Protein AF-A0A168KDW7-F1 (afdb_monomer_lite)

Sequence (76 aa):
MPIESYCTIKFLVQHLRRVHENQSVNRMPLKNLAVVFGPTLLRCHHAGNEEQQMREMIDTVEFIIQQSHILFADYS

pLDDT: mean 90.78, std 9.86, range [57.47, 98.19]

Organism: NCBI:txid747725

Radius of gyration: 13.12 Å; chains: 1; bounding box: 34×23×32 Å

Foldseek 3Di:
DPPVLVVVCLVVLQVVLVVCVCCVPNVDHLLNVLLVCLVVSDDDPDPDDPVVVSVVSSVVSSVCSVCSCVVPVPDD

InterPro domains:
  IPR000198 Rho GTPase-activating protein domain [PF00620] (1-45)
  IPR000198 Rho GTPase-activating protein domain [PS50238] (1-72)
  IPR008936 Rho GTPase activation protein [G3DSA:1.10.555.10] (1-74)
  IPR008936 Rho GTPase activation protein [SSF48350] (1-74)
  IPR050729 Rho GTPase-activating protein [PTHR23176] (1-73)

Structure (mmCIF, N/CA/C/O backbone):
data_AF-A0A168KDW7-F1
#
_entry.id   AF-A0A168KDW7-F1
#
loop_
_atom_site.group_PDB
_atom_site.id
_atom_site.type_symbol
_atom_site.label_atom_id
_atom_site.label_alt_id
_atom_site.label_comp_id
_atom_site.label_asym_id
_atom_site.label_entity_id
_atom_site.label_seq_id
_atom_site.pdbx_PDB_ins_code
_atom_site.Cartn_x
_atom_site.Cartn_y
_atom_site.Cartn_z
_atom_site.occupancy
_atom_site.B_iso_or_equiv
_atom_site.auth_seq_id
_atom_site.auth_comp_id
_atom_site.auth_asym_id
_atom_site.auth_atom_id
_atom_site.pdbx_PDB_model_num
ATOM 1 N N . MET A 1 1 ? 3.485 -3.400 -17.104 1.00 75.62 1 MET A N 1
ATOM 2 C CA . MET A 1 1 ? 3.793 -4.300 -15.970 1.00 75.62 1 MET A CA 1
ATOM 3 C C . MET A 1 1 ? 3.313 -5.697 -16.350 1.00 75.62 1 MET A C 1
ATOM 5 O O . MET A 1 1 ? 2.266 -5.752 -16.988 1.00 75.62 1 MET A O 1
ATOM 9 N N . PRO A 1 2 ? 4.044 -6.784 -16.037 1.00 92.06 2 PRO A N 1
ATOM 10 C CA . PRO A 1 2 ? 3.544 -8.149 -16.237 1.00 92.06 2 PRO A CA 1
ATOM 11 C C . PRO A 1 2 ? 2.183 -8.348 -15.557 1.00 92.06 2 PRO A C 1
ATOM 13 O O . PRO A 1 2 ? 1.934 -7.742 -14.509 1.00 92.06 2 PRO A O 1
ATOM 16 N N . ILE A 1 3 ? 1.302 -9.157 -16.150 1.00 90.00 3 ILE A N 1
ATOM 17 C CA . ILE A 1 3 ? -0.088 -9.308 -15.688 1.00 90.00 3 ILE A CA 1
ATOM 18 C C . ILE A 1 3 ? -0.143 -9.874 -14.263 1.00 90.00 3 ILE A C 1
ATOM 20 O O . ILE A 1 3 ? -0.925 -9.421 -13.432 1.00 90.00 3 ILE A O 1
ATOM 24 N N . GLU A 1 4 ? 0.762 -10.791 -13.939 1.00 93.06 4 GLU A N 1
ATOM 25 C CA . GLU A 1 4 ? 0.885 -11.430 -12.634 1.00 93.06 4 GLU A CA 1
ATOM 26 C C . GLU A 1 4 ? 1.298 -10.412 -11.565 1.00 93.06 4 GLU A C 1
ATOM 28 O O . GLU A 1 4 ? 0.718 -10.361 -10.475 1.00 93.06 4 GLU A O 1
ATOM 33 N N . SER A 1 5 ? 2.269 -9.554 -11.895 1.00 91.12 5 SER A N 1
ATOM 34 C CA . SER A 1 5 ? 2.706 -8.465 -11.019 1.00 91.12 5 SER A CA 1
ATOM 35 C C . SER A 1 5 ? 1.592 -7.441 -10.805 1.00 91.12 5 SER A C 1
ATOM 37 O O . SER A 1 5 ? 1.385 -7.000 -9.676 1.00 91.12 5 SER A O 1
ATOM 39 N N . TYR A 1 6 ? 0.833 -7.109 -11.854 1.00 92.12 6 TYR A N 1
ATOM 40 C CA . TYR A 1 6 ? -0.302 -6.191 -11.759 1.00 92.12 6 TYR A CA 1
ATOM 41 C C . TYR A 1 6 ? -1.400 -6.740 -10.843 1.00 92.12 6 TYR A C 1
ATOM 43 O O . TYR A 1 6 ? -1.815 -6.050 -9.914 1.00 92.12 6 TYR A O 1
ATOM 51 N N . CYS A 1 7 ? -1.823 -7.991 -11.045 1.00 93.00 7 CYS A N 1
ATOM 52 C CA . CYS A 1 7 ? -2.830 -8.645 -10.208 1.00 93.00 7 CYS A CA 1
ATOM 53 C C . CYS A 1 7 ? -2.402 -8.705 -8.736 1.00 93.00 7 CYS A C 1
ATOM 55 O O . CYS A 1 7 ? -3.193 -8.390 -7.845 1.00 93.00 7 CYS A O 1
ATOM 57 N N . THR A 1 8 ? -1.136 -9.049 -8.481 1.00 95.06 8 THR A N 1
ATOM 58 C CA . THR A 1 8 ? -0.580 -9.116 -7.123 1.00 95.06 8 THR A CA 1
ATOM 59 C C . THR A 1 8 ? -0.596 -7.746 -6.446 1.00 95.06 8 THR A C 1
ATOM 61 O O . THR A 1 8 ? -1.081 -7.615 -5.321 1.00 95.06 8 THR A O 1
ATOM 64 N N . ILE A 1 9 ? -0.113 -6.709 -7.138 1.00 94.62 9 ILE A N 1
ATOM 65 C CA . ILE A 1 9 ? -0.082 -5.343 -6.603 1.00 94.62 9 ILE A CA 1
ATOM 66 C C . ILE A 1 9 ? -1.501 -4.815 -6.388 1.00 94.62 9 ILE A C 1
ATOM 68 O O . ILE A 1 9 ? -1.779 -4.275 -5.321 1.00 94.62 9 ILE A O 1
ATOM 72 N N . LYS A 1 10 ? -2.420 -5.024 -7.338 1.00 94.19 10 LYS A N 1
ATOM 73 C CA . LYS A 1 10 ? -3.834 -4.650 -7.195 1.00 94.19 10 LYS A CA 1
ATOM 74 C C . LYS A 1 10 ? -4.430 -5.244 -5.921 1.00 94.19 10 LYS A C 1
ATOM 76 O O . LYS A 1 10 ? -4.967 -4.506 -5.095 1.00 94.19 10 LYS A O 1
ATOM 81 N N . PHE A 1 11 ? -4.308 -6.561 -5.745 1.00 95.38 11 PHE A N 1
ATOM 82 C CA . PHE A 1 11 ? -4.857 -7.258 -4.582 1.00 95.38 11 PHE A CA 1
ATOM 83 C C . PHE A 1 11 ? -4.271 -6.725 -3.270 1.00 95.38 11 PHE A C 1
ATOM 85 O O . PHE A 1 11 ? -5.008 -6.421 -2.327 1.00 95.38 11 PHE A O 1
ATOM 92 N N . LEU A 1 12 ? -2.947 -6.570 -3.221 1.00 96.94 12 LEU A N 1
ATOM 93 C CA . LEU A 1 12 ? -2.250 -6.078 -2.041 1.00 96.94 12 LEU A CA 1
ATOM 94 C C . LEU A 1 12 ? -2.657 -4.643 -1.697 1.00 96.94 12 LEU A C 1
ATOM 96 O O . LEU A 1 12 ? -3.031 -4.368 -0.562 1.00 96.94 12 LEU A O 1
ATOM 100 N N . VAL A 1 13 ? -2.648 -3.729 -2.665 1.00 96.31 13 VAL A N 1
ATOM 101 C CA . VAL A 1 13 ? -2.987 -2.320 -2.436 1.00 96.31 13 VAL A CA 1
ATOM 102 C C . VAL A 1 13 ? -4.447 -2.173 -1.985 1.00 96.31 13 VAL A C 1
ATOM 104 O O . VAL A 1 13 ? -4.733 -1.425 -1.049 1.00 96.31 13 VAL A O 1
ATOM 107 N N . GLN A 1 14 ? -5.373 -2.937 -2.573 1.00 95.69 14 GLN A N 1
ATOM 108 C CA . GLN A 1 14 ? -6.769 -2.986 -2.121 1.00 95.69 14 GLN A CA 1
ATOM 109 C C . GLN A 1 14 ? -6.907 -3.547 -0.696 1.00 95.69 14 GLN A C 1
ATOM 111 O O . GLN A 1 14 ? -7.801 -3.151 0.054 1.00 95.69 14 GLN A O 1
ATOM 116 N N . HIS A 1 15 ? -6.041 -4.477 -0.285 1.00 97.06 15 HIS A N 1
ATOM 117 C CA . HIS A 1 15 ? -5.978 -4.928 1.103 1.00 97.06 15 HIS A CA 1
ATOM 118 C C . HIS A 1 15 ? -5.468 -3.830 2.045 1.00 97.06 15 HIS A C 1
ATOM 120 O O . HIS A 1 15 ? -6.125 -3.548 3.045 1.00 97.06 15 HIS A O 1
ATOM 126 N N . LEU A 1 16 ? -4.368 -3.155 1.703 1.00 97.94 16 LEU A N 1
ATOM 127 C CA . LEU A 1 16 ? -3.805 -2.075 2.523 1.00 97.94 16 LEU A CA 1
ATOM 128 C C . LEU A 1 16 ? -4.786 -0.912 2.705 1.00 97.94 16 LEU A C 1
ATOM 130 O O . LEU A 1 16 ? -4.869 -0.344 3.792 1.00 97.94 16 LEU A O 1
ATOM 134 N N . ARG A 1 17 ? -5.599 -0.605 1.690 1.00 97.19 17 ARG A N 1
ATOM 135 C CA . ARG A 1 17 ? -6.676 0.380 1.833 1.00 97.19 17 ARG A CA 1
ATOM 136 C C . ARG A 1 17 ? -7.709 -0.027 2.884 1.00 97.19 17 ARG A C 1
ATOM 138 O O . ARG A 1 17 ? -8.053 0.790 3.728 1.00 97.19 17 ARG A O 1
ATOM 145 N N . ARG A 1 18 ? -8.156 -1.284 2.892 1.00 97.38 18 ARG A N 1
ATOM 146 C CA . ARG A 1 18 ? -9.089 -1.785 3.919 1.00 97.38 18 ARG A CA 1
ATOM 147 C C . ARG A 1 18 ? -8.475 -1.746 5.319 1.00 97.38 18 ARG A C 1
ATOM 149 O O . ARG A 1 18 ? -9.172 -1.463 6.291 1.00 97.38 18 ARG A O 1
ATOM 156 N N . VAL A 1 19 ? -7.169 -2.000 5.436 1.00 98.19 19 VAL A N 1
ATOM 157 C CA . VAL A 1 19 ? -6.435 -1.825 6.701 1.00 98.19 19 VAL A CA 1
ATOM 158 C C . VAL A 1 19 ? -6.492 -0.361 7.141 1.00 98.19 19 VAL A C 1
ATOM 160 O O . VAL A 1 19 ? -6.861 -0.093 8.283 1.00 98.19 19 VAL A O 1
ATOM 163 N N . HIS A 1 20 ? -6.219 0.578 6.234 1.00 97.56 20 HIS A N 1
ATOM 164 C CA . HIS A 1 20 ? -6.316 2.011 6.510 1.00 97.56 20 HIS A CA 1
ATOM 165 C C . HIS A 1 20 ? -7.733 2.465 6.902 1.00 97.56 20 HIS A C 1
ATOM 167 O O . HIS A 1 20 ? -7.893 3.247 7.835 1.00 97.56 20 HIS A O 1
ATOM 173 N N . GLU A 1 21 ? -8.777 1.957 6.248 1.00 97.56 21 GLU A N 1
ATOM 174 C CA . GLU A 1 21 ? -10.176 2.283 6.574 1.00 97.56 21 GLU A CA 1
ATOM 175 C C . GLU A 1 21 ? -10.542 1.898 8.024 1.00 97.56 21 GLU A C 1
ATOM 177 O O . GLU A 1 21 ? -11.398 2.531 8.636 1.00 97.56 21 GLU A O 1
ATOM 182 N N . ASN A 1 22 ? -9.826 0.934 8.617 1.00 98.00 22 ASN A N 1
ATOM 183 C CA . ASN A 1 22 ? -9.968 0.506 10.013 1.00 98.00 22 ASN A CA 1
ATOM 184 C C . ASN A 1 22 ? -8.935 1.145 10.972 1.00 98.00 22 ASN A C 1
ATOM 186 O O . ASN A 1 22 ? -8.734 0.655 12.090 1.00 98.00 22 ASN A O 1
ATOM 190 N N . GLN A 1 23 ? -8.275 2.238 10.569 1.00 97.88 23 GLN A N 1
ATOM 191 C CA . GLN A 1 23 ? -7.206 2.892 11.342 1.00 97.88 23 GLN A CA 1
ATOM 192 C C . GLN A 1 23 ? -7.610 3.329 12.755 1.00 97.88 23 GLN A C 1
ATOM 194 O O . GLN A 1 23 ? -6.754 3.390 13.635 1.00 97.88 23 GLN A O 1
ATOM 199 N N . SER A 1 24 ? -8.895 3.598 13.007 1.00 97.94 24 SER A N 1
ATOM 200 C CA . SER A 1 24 ? -9.395 3.949 14.344 1.00 97.94 24 SER A CA 1
ATOM 201 C C . SER A 1 24 ? -9.206 2.821 15.366 1.00 97.94 24 SER A C 1
ATOM 203 O O . SER A 1 24 ? -9.071 3.093 16.557 1.00 97.94 24 SER A O 1
ATOM 205 N N . VAL A 1 25 ? -9.148 1.567 14.904 1.00 98.19 25 VAL A N 1
ATOM 206 C CA . VAL A 1 25 ? -8.964 0.374 15.740 1.00 98.19 25 VAL A CA 1
ATOM 207 C C . VAL A 1 25 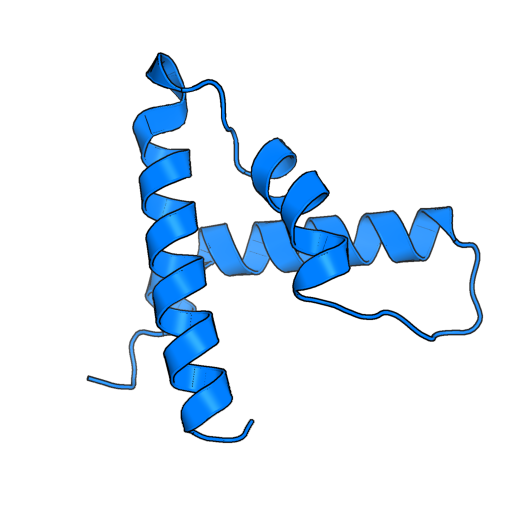? -7.526 -0.135 15.658 1.00 98.19 25 VAL A C 1
ATOM 209 O O . VAL A 1 25 ? -6.885 -0.335 16.687 1.00 98.19 25 VAL A O 1
ATOM 212 N N . ASN A 1 26 ? -6.996 -0.325 14.445 1.00 97.50 26 ASN A N 1
ATOM 213 C CA . ASN A 1 26 ? -5.680 -0.946 14.247 1.00 97.50 26 ASN A CA 1
ATOM 214 C C . ASN A 1 26 ? -4.500 0.042 14.307 1.00 97.50 26 ASN A C 1
ATOM 216 O O . ASN A 1 26 ? -3.353 -0.395 14.332 1.00 97.50 26 ASN A O 1
ATOM 220 N N . ARG A 1 27 ? -4.770 1.356 14.357 1.00 97.56 27 ARG A N 1
ATOM 221 C CA . ARG A 1 27 ? -3.767 2.434 14.422 1.00 97.56 27 ARG A CA 1
ATOM 222 C C . ARG A 1 27 ? -2.798 2.467 13.234 1.00 97.56 27 ARG A C 1
ATOM 224 O O . ARG A 1 27 ? -1.658 2.908 13.374 1.00 97.56 27 ARG A O 1
ATOM 231 N N . MET A 1 28 ? -3.256 2.037 12.060 1.00 97.88 28 MET A N 1
ATOM 232 C CA . MET A 1 28 ? -2.489 2.048 10.813 1.00 97.88 28 MET A CA 1
ATOM 233 C C . MET A 1 28 ? -3.026 3.114 9.841 1.00 97.88 28 MET A C 1
ATOM 235 O O . MET A 1 28 ? -3.764 2.785 8.909 1.00 97.88 28 MET A O 1
ATOM 239 N N . PRO A 1 29 ? -2.674 4.404 10.018 1.00 97.31 29 PRO A N 1
ATOM 240 C CA . PRO A 1 29 ? -2.899 5.413 8.988 1.00 97.31 29 PRO A CA 1
ATOM 241 C C . PRO A 1 29 ? -2.084 5.092 7.724 1.00 97.31 29 PRO A C 1
ATOM 243 O O . PRO A 1 29 ? -1.127 4.312 7.768 1.00 97.31 29 PRO A O 1
ATOM 246 N N . LEU A 1 30 ? -2.427 5.739 6.605 1.00 96.88 30 LEU A N 1
ATOM 247 C CA . LEU A 1 30 ? -1.743 5.562 5.316 1.00 96.88 30 LEU A CA 1
ATOM 248 C C . LEU A 1 30 ? -0.223 5.695 5.436 1.00 96.88 30 LEU A C 1
ATOM 250 O O . LEU A 1 30 ? 0.498 4.838 4.931 1.00 96.88 30 LEU A O 1
ATOM 254 N N . LYS A 1 31 ? 0.259 6.701 6.175 1.00 96.88 31 LYS A N 1
ATOM 255 C CA . LYS A 1 31 ? 1.695 6.926 6.364 1.00 96.88 31 LYS A CA 1
ATOM 256 C C . LYS A 1 31 ? 2.417 5.731 6.987 1.00 96.88 31 LYS A C 1
ATOM 258 O O . LYS A 1 31 ? 3.490 5.368 6.518 1.00 96.88 31 LYS A O 1
ATOM 263 N N . ASN A 1 32 ? 1.823 5.080 7.991 1.00 97.81 32 ASN A N 1
ATOM 264 C CA . ASN A 1 32 ? 2.429 3.909 8.637 1.00 97.81 32 ASN A CA 1
ATOM 265 C C . ASN A 1 32 ? 2.530 2.736 7.659 1.00 97.81 32 ASN A C 1
ATOM 267 O O . ASN A 1 32 ? 3.546 2.047 7.616 1.00 97.81 32 ASN A O 1
ATOM 271 N N . LEU A 1 33 ? 1.494 2.534 6.843 1.00 98.06 33 LEU A N 1
ATOM 272 C CA . LEU A 1 33 ? 1.508 1.517 5.796 1.00 98.06 33 LEU A CA 1
ATOM 273 C C . LEU A 1 33 ? 2.571 1.842 4.740 1.00 98.06 33 LEU A C 1
ATOM 275 O O . LEU A 1 33 ? 3.359 0.974 4.381 1.00 98.06 33 LEU A O 1
ATOM 279 N N . ALA A 1 34 ? 2.659 3.090 4.290 1.00 97.00 34 ALA A N 1
ATOM 280 C CA . ALA A 1 34 ? 3.627 3.506 3.285 1.00 97.00 34 ALA A CA 1
ATOM 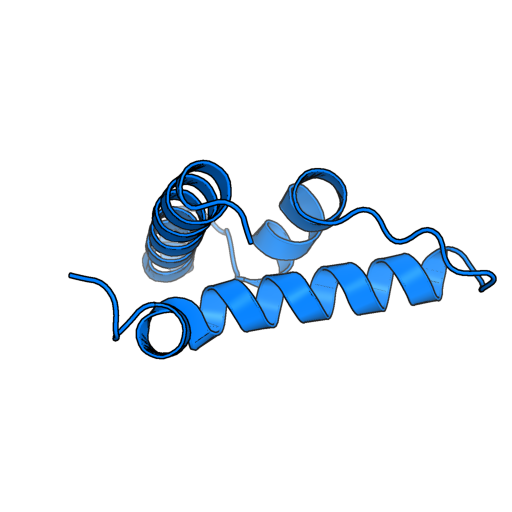281 C C . ALA A 1 34 ? 5.086 3.408 3.765 1.00 97.00 34 ALA A C 1
ATOM 283 O O . ALA A 1 34 ? 5.949 2.998 2.996 1.00 97.00 34 ALA A O 1
ATOM 284 N N . VAL A 1 35 ? 5.367 3.701 5.038 1.00 96.44 35 VAL A N 1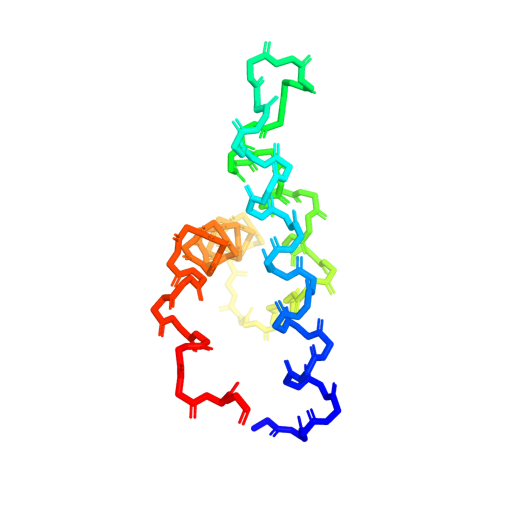
ATOM 285 C CA . VAL A 1 35 ? 6.704 3.527 5.637 1.00 96.44 35 VAL A CA 1
ATOM 286 C C . VAL A 1 35 ? 7.125 2.057 5.651 1.00 96.44 35 VAL A C 1
ATOM 288 O O . VAL A 1 35 ? 8.249 1.738 5.276 1.00 96.44 35 VAL A O 1
ATOM 291 N N . VAL A 1 36 ? 6.227 1.153 6.053 1.00 95.62 36 VAL A N 1
ATOM 292 C CA . VAL A 1 36 ? 6.537 -0.282 6.165 1.00 95.62 36 VAL A CA 1
ATOM 293 C C . VAL A 1 36 ? 6.626 -0.946 4.791 1.00 95.62 36 VAL A C 1
ATOM 295 O O . VAL A 1 36 ? 7.549 -1.713 4.524 1.00 95.62 36 VAL A O 1
ATOM 298 N N . PHE A 1 37 ? 5.672 -0.655 3.906 1.00 95.50 37 PHE A N 1
ATOM 299 C CA . PHE A 1 37 ? 5.571 -1.317 2.607 1.00 95.50 37 PHE A CA 1
ATOM 300 C C . PHE A 1 37 ? 6.374 -0.627 1.504 1.00 95.50 37 PHE A C 1
ATOM 302 O O . PHE A 1 37 ? 6.714 -1.293 0.530 1.00 95.50 37 PHE A O 1
ATOM 309 N N . GLY A 1 38 ? 6.732 0.652 1.658 1.00 93.81 38 GLY A N 1
ATOM 310 C CA . GLY A 1 38 ? 7.563 1.420 0.724 1.00 93.81 38 GLY A CA 1
ATOM 311 C C . GLY A 1 38 ? 8.779 0.637 0.230 1.00 93.81 38 GLY A C 1
ATOM 312 O O . GLY A 1 38 ? 8.817 0.301 -0.954 1.00 93.81 38 GLY A O 1
ATOM 313 N N . PRO A 1 39 ? 9.704 0.240 1.127 1.00 91.44 39 PRO A N 1
ATOM 314 C CA . PRO A 1 39 ? 10.920 -0.492 0.754 1.00 91.44 39 PRO A CA 1
ATOM 315 C C . PRO A 1 39 ? 10.675 -1.877 0.137 1.00 91.44 39 PRO A C 1
ATOM 317 O O . PRO A 1 39 ? 11.556 -2.432 -0.517 1.00 91.44 39 PRO A O 1
ATOM 320 N N . THR A 1 40 ? 9.502 -2.471 0.383 1.00 91.19 40 THR A N 1
ATOM 321 C CA . THR A 1 40 ? 9.151 -3.813 -0.113 1.00 91.19 40 THR A CA 1
ATOM 322 C C . THR A 1 40 ? 8.509 -3.748 -1.500 1.00 91.19 40 TH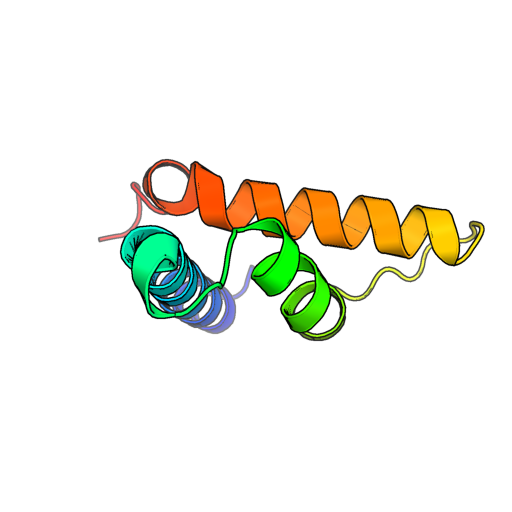R A C 1
ATOM 324 O O . THR A 1 40 ? 8.715 -4.641 -2.318 1.00 91.19 40 THR A O 1
ATOM 327 N N . LEU A 1 41 ? 7.729 -2.698 -1.774 1.00 90.44 41 LEU A N 1
ATOM 328 C CA . LEU A 1 41 ? 7.013 -2.512 -3.038 1.00 90.44 41 LEU A CA 1
ATOM 329 C C . LEU A 1 41 ? 7.839 -1.780 -4.086 1.00 90.44 41 LEU A C 1
ATOM 331 O O . LEU A 1 41 ? 7.686 -2.040 -5.279 1.00 90.44 41 LEU A O 1
ATOM 335 N N . LEU A 1 42 ? 8.695 -0.862 -3.651 1.00 88.88 42 LEU A N 1
ATOM 336 C CA . LEU A 1 42 ? 9.483 -0.013 -4.522 1.00 88.88 42 LEU A CA 1
ATOM 337 C C . LEU A 1 42 ? 10.959 -0.149 -4.168 1.00 88.88 42 LEU A C 1
ATOM 339 O O . LEU A 1 42 ? 11.359 -0.198 -3.009 1.00 88.88 42 LEU A O 1
ATOM 343 N N . ARG A 1 43 ? 11.784 -0.186 -5.209 1.00 79.81 43 ARG A N 1
ATOM 344 C CA . ARG A 1 43 ? 13.239 -0.132 -5.107 1.00 79.81 43 ARG A CA 1
ATOM 345 C C . ARG A 1 43 ? 13.723 1.095 -5.868 1.00 79.81 43 ARG A C 1
ATOM 347 O O . ARG A 1 43 ? 13.925 1.017 -7.079 1.00 79.81 43 ARG A O 1
ATOM 354 N N . CYS A 1 44 ? 13.913 2.214 -5.175 1.00 67.88 44 CYS A N 1
ATOM 355 C CA . CYS A 1 44 ? 14.586 3.375 -5.756 1.00 67.88 44 CYS A CA 1
ATOM 356 C C . CYS A 1 44 ? 16.093 3.102 -5.850 1.00 67.88 44 CYS A C 1
ATOM 358 O O . CYS A 1 44 ? 16.733 2.796 -4.853 1.00 67.88 44 CYS A O 1
ATOM 360 N 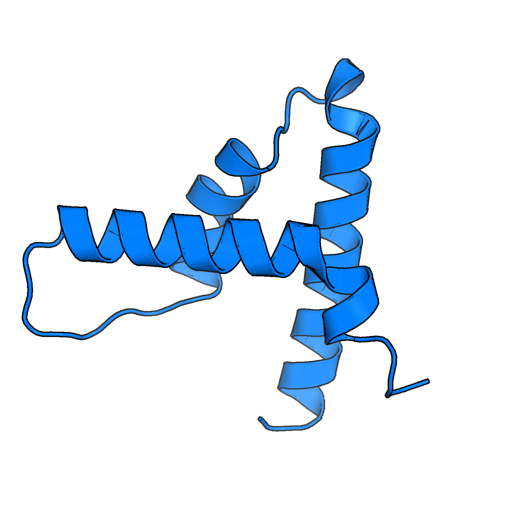N . HIS A 1 45 ? 16.646 3.186 -7.062 1.00 65.75 45 HIS A N 1
ATOM 361 C CA . HIS A 1 45 ? 18.086 3.065 -7.340 1.00 65.75 45 HIS A CA 1
ATOM 362 C C . HIS A 1 45 ? 18.604 4.313 -8.072 1.00 65.75 45 HIS A C 1
ATOM 364 O O . HIS A 1 45 ? 19.377 4.217 -9.024 1.00 65.75 45 HIS A O 1
ATOM 370 N N . HIS A 1 46 ? 18.122 5.500 -7.705 1.00 66.06 46 HIS A N 1
ATOM 371 C CA . HIS A 1 46 ? 18.590 6.746 -8.312 1.00 66.06 46 HIS A CA 1
ATOM 372 C C . HIS A 1 46 ? 19.760 7.348 -7.539 1.00 66.06 46 HIS A C 1
ATOM 374 O O . HIS A 1 46 ? 19.892 7.168 -6.334 1.00 66.06 46 HIS A O 1
ATOM 380 N N . ALA A 1 47 ? 20.632 8.060 -8.253 1.00 63.50 47 ALA A N 1
ATOM 381 C CA . ALA A 1 47 ? 21.706 8.826 -7.641 1.00 63.50 47 ALA A CA 1
ATOM 382 C C . ALA A 1 47 ? 21.097 10.052 -6.935 1.00 63.50 47 ALA A C 1
ATOM 384 O O . ALA A 1 47 ? 20.710 11.021 -7.582 1.00 63.50 47 ALA A O 1
ATOM 385 N N . GLY A 1 48 ? 20.964 9.988 -5.612 1.00 71.06 48 GLY A N 1
ATOM 386 C CA . GLY A 1 48 ? 20.400 11.043 -4.765 1.00 71.06 48 GLY A CA 1
ATOM 387 C C . GLY A 1 48 ? 20.607 10.716 -3.286 1.00 71.06 48 GLY A C 1
ATOM 388 O O . GLY A 1 48 ? 21.019 9.603 -2.965 1.00 71.06 48 GLY A O 1
ATOM 389 N N . ASN A 1 49 ? 20.337 11.656 -2.373 1.00 85.25 49 ASN A N 1
ATOM 390 C CA . ASN A 1 49 ? 20.456 11.359 -0.941 1.00 85.25 49 ASN A CA 1
ATOM 391 C C . ASN A 1 49 ? 19.400 10.313 -0.510 1.00 85.25 49 ASN A C 1
ATOM 393 O O . ASN A 1 49 ? 18.274 10.309 -1.011 1.00 85.25 49 ASN A O 1
ATOM 397 N N . GLU A 1 50 ? 19.778 9.393 0.381 1.00 86.56 50 GLU A N 1
ATOM 398 C CA . GLU A 1 50 ? 18.928 8.257 0.783 1.00 86.56 50 GLU A CA 1
ATOM 399 C C . GLU A 1 50 ? 17.616 8.717 1.434 1.00 86.56 50 GLU A C 1
ATOM 401 O O . GLU A 1 50 ? 16.561 8.117 1.230 1.00 86.56 50 GLU A O 1
ATOM 406 N N . GLU A 1 51 ? 17.653 9.834 2.165 1.00 88.25 51 GLU A N 1
ATOM 407 C CA . GLU A 1 51 ? 16.472 10.397 2.817 1.00 88.25 51 GLU A CA 1
ATOM 408 C C . GLU A 1 51 ? 15.401 10.854 1.822 1.00 88.25 51 GLU A C 1
ATOM 410 O O . GLU A 1 51 ? 14.210 10.632 2.040 1.00 88.25 51 GLU A O 1
ATOM 415 N N . GLN A 1 52 ? 15.805 11.507 0.732 1.00 88.75 52 GLN A N 1
ATOM 416 C CA . GLN A 1 52 ? 14.902 11.984 -0.308 1.00 88.75 52 GLN A CA 1
ATOM 417 C C . GLN A 1 52 ? 14.286 10.807 -1.050 1.00 88.75 52 GLN A C 1
ATOM 419 O O . GLN A 1 52 ? 13.076 10.794 -1.256 1.00 88.75 52 GLN A O 1
ATOM 424 N N . GLN A 1 53 ? 15.089 9.786 -1.358 1.00 88.06 53 GLN A N 1
ATOM 425 C CA . GLN A 1 53 ? 14.588 8.557 -1.971 1.00 88.06 53 GLN A CA 1
ATOM 426 C C . GLN A 1 53 ? 13.547 7.875 -1.081 1.00 88.06 53 GLN A C 1
ATOM 428 O O . GLN A 1 53 ? 12.505 7.435 -1.565 1.00 88.06 53 GLN A O 1
ATOM 433 N N . MET A 1 54 ? 13.802 7.822 0.229 1.00 90.00 54 MET A N 1
ATOM 434 C CA . MET A 1 54 ? 12.855 7.258 1.183 1.00 90.00 54 MET A CA 1
ATOM 435 C C . MET A 1 54 ? 11.556 8.070 1.231 1.00 90.00 54 MET A C 1
ATOM 437 O O . MET A 1 54 ? 10.480 7.477 1.215 1.00 90.00 54 MET A O 1
ATOM 441 N N . ARG A 1 55 ? 11.630 9.408 1.243 1.00 91.81 55 ARG A N 1
ATOM 442 C CA . ARG A 1 55 ? 10.439 10.275 1.210 1.00 91.81 55 ARG A CA 1
ATOM 443 C C . ARG A 1 55 ? 9.606 10.050 -0.049 1.00 91.81 55 ARG A C 1
ATOM 445 O O . ARG A 1 55 ? 8.423 9.755 0.065 1.00 91.81 55 ARG A O 1
ATOM 452 N N . GLU A 1 56 ? 10.230 10.093 -1.222 1.00 91.44 56 GLU A N 1
ATOM 453 C CA . GLU A 1 56 ? 9.553 9.884 -2.509 1.00 91.44 56 GLU A CA 1
ATOM 454 C C . GLU A 1 56 ? 8.884 8.512 -2.593 1.00 91.44 56 GLU A C 1
ATOM 456 O O . GLU A 1 56 ? 7.753 8.382 -3.063 1.00 91.44 56 GLU A O 1
ATOM 461 N N . MET A 1 57 ? 9.563 7.482 -2.091 1.00 92.44 57 MET A N 1
ATOM 462 C CA . MET A 1 57 ? 9.032 6.129 -2.028 1.00 92.44 57 MET A CA 1
ATOM 463 C C . MET A 1 57 ? 7.799 6.039 -1.124 1.00 92.44 57 MET A C 1
ATOM 465 O O . MET A 1 57 ? 6.791 5.452 -1.520 1.00 92.44 57 MET A O 1
ATOM 469 N N . ILE A 1 58 ? 7.865 6.625 0.074 1.00 94.69 58 ILE A N 1
ATOM 470 C CA . ILE A 1 58 ? 6.735 6.651 1.007 1.00 94.69 58 ILE A CA 1
ATOM 471 C C . ILE A 1 58 ? 5.561 7.398 0.370 1.00 94.69 58 ILE A C 1
ATOM 473 O O . ILE A 1 58 ? 4.452 6.873 0.348 1.00 94.69 58 ILE A O 1
ATOM 477 N N . ASP A 1 59 ? 5.797 8.584 -0.186 1.00 95.00 59 ASP A N 1
ATOM 478 C CA . ASP A 1 59 ? 4.738 9.413 -0.766 1.00 95.00 59 ASP A CA 1
ATOM 479 C C . ASP A 1 59 ? 4.089 8.725 -1.981 1.00 95.00 59 ASP A C 1
ATOM 481 O O . ASP A 1 59 ? 2.867 8.751 -2.145 1.00 95.00 59 ASP A O 1
ATOM 485 N N . THR A 1 60 ? 4.882 8.009 -2.785 1.00 95.25 60 THR A N 1
ATOM 486 C CA . THR A 1 60 ? 4.377 7.205 -3.907 1.00 95.25 60 THR A CA 1
ATOM 487 C C . THR A 1 60 ? 3.472 6.070 -3.427 1.00 95.25 60 THR A C 1
ATOM 489 O O . THR A 1 60 ? 2.379 5.881 -3.964 1.00 95.25 60 THR A O 1
ATOM 492 N N . VAL A 1 61 ? 3.885 5.302 -2.412 1.00 96.12 61 VAL A N 1
ATOM 493 C CA . VAL A 1 61 ? 3.062 4.198 -1.886 1.00 96.12 61 VAL A CA 1
ATOM 494 C C . VAL A 1 61 ? 1.803 4.717 -1.198 1.00 96.12 61 VAL A C 1
ATOM 496 O O . VAL A 1 61 ? 0.727 4.150 -1.390 1.00 96.12 61 VAL A O 1
ATOM 499 N N . GLU A 1 62 ? 1.907 5.809 -0.446 1.00 97.19 62 GLU A N 1
ATOM 500 C CA . GLU A 1 62 ? 0.768 6.486 0.173 1.00 97.19 62 GLU A CA 1
ATOM 501 C C . GLU A 1 62 ? -0.277 6.880 -0.880 1.00 97.19 62 GLU A C 1
ATOM 503 O O . GLU A 1 62 ? -1.451 6.514 -0.758 1.00 97.19 62 GLU A O 1
ATOM 508 N N . PHE A 1 63 ? 0.166 7.507 -1.973 1.00 96.75 63 PHE A N 1
ATOM 509 C CA . PHE A 1 63 ? -0.694 7.867 -3.096 1.00 96.75 63 PHE A CA 1
ATOM 510 C C . PHE A 1 63 ? -1.353 6.644 -3.749 1.00 96.75 63 PHE A C 1
ATOM 512 O O . PHE A 1 63 ? -2.564 6.648 -3.987 1.00 96.75 63 PHE A O 1
ATOM 519 N N . ILE A 1 64 ? -0.589 5.576 -4.004 1.00 96.25 64 ILE A N 1
ATOM 520 C CA . ILE A 1 64 ? -1.105 4.346 -4.624 1.00 96.25 64 ILE A CA 1
ATOM 521 C C . ILE A 1 64 ? -2.210 3.712 -3.766 1.00 96.25 64 ILE A C 1
ATOM 523 O O . ILE A 1 64 ? -3.244 3.302 -4.299 1.00 96.25 64 ILE A O 1
ATOM 527 N N . ILE A 1 65 ? -2.036 3.650 -2.441 1.00 96.81 65 ILE A N 1
ATOM 528 C CA . ILE A 1 65 ? -3.055 3.098 -1.535 1.00 96.81 65 ILE A CA 1
ATOM 529 C C . ILE A 1 65 ? -4.295 3.998 -1.509 1.00 96.81 65 ILE A C 1
ATOM 531 O O . ILE A 1 65 ? -5.419 3.498 -1.657 1.00 96.81 65 ILE A O 1
ATOM 535 N N . GLN A 1 66 ? -4.108 5.315 -1.390 1.00 96.62 66 GLN A N 1
ATOM 536 C CA . GLN A 1 66 ? -5.201 6.287 -1.342 1.00 96.62 66 GLN A CA 1
ATOM 537 C C . GLN A 1 66 ? -6.045 6.265 -2.626 1.00 96.62 66 GLN A C 1
ATOM 539 O O . GLN A 1 66 ? -7.275 6.205 -2.573 1.00 96.62 66 GLN A O 1
ATOM 544 N N . GLN A 1 67 ? -5.395 6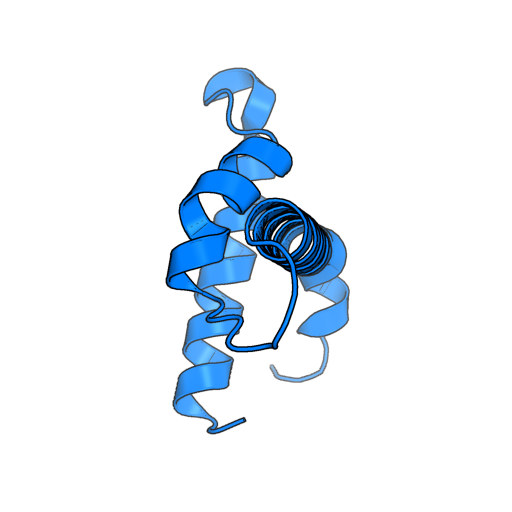.236 -3.791 1.00 96.00 67 GLN A N 1
ATOM 545 C CA . GLN A 1 67 ? -6.055 6.292 -5.098 1.00 96.00 67 GLN A CA 1
ATOM 546 C C . GLN A 1 67 ? -6.361 4.918 -5.701 1.00 96.00 67 GLN A C 1
ATOM 548 O O . GLN A 1 67 ? -6.850 4.833 -6.823 1.00 96.00 67 GLN A O 1
ATOM 553 N N . SER A 1 68 ? -6.182 3.837 -4.942 1.00 94.50 68 SER A N 1
ATOM 554 C CA . SER A 1 68 ? -6.362 2.448 -5.394 1.00 94.50 68 SER A CA 1
ATOM 555 C C . SER A 1 68 ? -7.665 2.164 -6.153 1.00 94.50 68 SER A C 1
ATOM 557 O O . SER A 1 68 ? -7.646 1.491 -7.177 1.00 94.50 68 SER A O 1
ATOM 559 N N . HIS A 1 69 ? -8.795 2.709 -5.702 1.00 90.88 69 HIS A N 1
ATOM 560 C CA . HIS A 1 69 ? -10.083 2.592 -6.397 1.00 90.88 69 HIS A CA 1
ATOM 561 C C . HIS A 1 69 ? -10.087 3.128 -7.839 1.00 90.88 69 HIS A C 1
ATOM 563 O O . HIS A 1 69 ? -10.768 2.559 -8.680 1.00 90.88 69 HIS A O 1
ATOM 569 N N . ILE A 1 70 ? -9.330 4.192 -8.121 1.00 92.88 70 ILE A N 1
ATOM 570 C CA . ILE A 1 70 ? -9.223 4.806 -9.449 1.00 92.88 70 ILE A CA 1
ATOM 571 C C . ILE A 1 70 ? -8.144 4.083 -10.258 1.00 92.88 70 ILE A C 1
ATOM 573 O O . ILE A 1 70 ? -8.379 3.702 -11.397 1.00 92.88 70 ILE A O 1
ATOM 577 N N . LEU A 1 71 ? -6.980 3.828 -9.649 1.00 91.75 71 LEU A N 1
ATOM 578 C CA . LEU A 1 71 ? -5.827 3.211 -10.319 1.00 91.75 71 LEU A CA 1
ATOM 579 C C . LEU A 1 71 ? -6.099 1.785 -10.833 1.00 91.75 71 LEU A C 1
ATOM 581 O O . LEU A 1 71 ? -5.422 1.325 -11.751 1.00 91.75 71 LEU A O 1
ATOM 585 N N . PHE A 1 72 ? -7.065 1.080 -10.239 1.00 89.75 72 PHE A N 1
ATOM 586 C CA . PHE A 1 72 ? -7.393 -0.310 -10.571 1.00 89.75 72 PHE A CA 1
ATOM 587 C C . PHE A 1 72 ? -8.842 -0.509 -11.053 1.00 89.75 72 PHE A C 1
ATOM 589 O O . PHE A 1 72 ? -9.340 -1.636 -10.999 1.00 89.75 72 PHE A O 1
ATOM 596 N N . ALA A 1 73 ? -9.520 0.554 -11.503 1.00 84.12 73 ALA A N 1
ATOM 597 C CA . ALA A 1 73 ? -10.918 0.507 -11.944 1.00 84.12 73 ALA A CA 1
ATOM 598 C C . ALA A 1 73 ? -11.131 -0.289 -13.250 1.00 84.12 73 ALA A C 1
ATOM 600 O O . ALA A 1 73 ? -12.131 -0.990 -13.382 1.00 84.12 73 ALA A O 1
ATOM 601 N N . ASP A 1 74 ? -10.176 -0.229 -14.183 1.00 73.06 74 ASP A N 1
ATOM 602 C CA . ASP A 1 74 ? -10.384 -0.648 -15.583 1.00 73.06 74 ASP A CA 1
ATOM 603 C C . ASP A 1 74 ? -10.108 -2.134 -15.885 1.00 73.06 74 ASP A C 1
ATOM 605 O O . ASP A 1 74 ? -10.222 -2.568 -17.028 1.00 73.06 74 ASP A O 1
ATOM 609 N N . TYR A 1 75 ? -9.753 -2.942 -14.884 1.00 57.47 75 TYR A N 1
ATOM 610 C CA . TYR A 1 75 ? -9.516 -4.382 -15.051 1.00 57.47 75 TYR A CA 1
ATOM 611 C C . TYR A 1 75 ? -10.402 -5.161 -14.077 1.00 57.47 75 TYR A C 1
ATOM 613 O O . TYR A 1 75 ? -10.009 -5.356 -12.924 1.00 57.47 75 TYR A O 1
ATOM 621 N N . SER A 1 76 ? -11.593 -5.576 -14.522 1.00 57.59 76 SER A N 1
ATOM 622 C CA . SER A 1 76 ? -12.474 -6.534 -13.827 1.00 57.59 76 SER A CA 1
ATOM 623 C C . SER A 1 76 ? -12.500 -7.865 -14.561 1.00 57.59 76 SER A C 1
ATOM 625 O O . SER A 1 76 ? -12.557 -7.828 -15.809 1.00 57.59 76 SER A O 1
#

Secondary structure (DSSP, 8-state):
--HHHHHHHHHHHHHHHHHHHTHHHH---HHHHHHHHHHHH-----SS-HHHHHHHHHHHHHHHHHTHHHHTTT--